Protein AF-A0A2P6JLK9-F1 (afdb_monomer)

Sequence (144 aa):
MGAAPQSLPHEEFMPPDRYAARQDRPEQLLLQIDSYRMTVASESRQGSSGRSQESSLWLFVEGRSLLRGGALRSVRIGFIDGAGSLPPARHDQQAQTLTLYYPLSYLQALTGLLEGPGPHFVQARFYGNGTVWADIHAGPVSVP

Structure (mmCIF, N/CA/C/O backbone):
data_AF-A0A2P6JLK9-F1
#
_entry.id   AF-A0A2P6JLK9-F1
#
loop_
_atom_site.group_PDB
_atom_site.id
_atom_site.type_symbol
_atom_site.label_atom_id
_atom_site.label_alt_id
_atom_site.label_comp_id
_atom_site.label_asym_id
_atom_site.label_entity_id
_atom_site.label_seq_id
_atom_site.pdbx_PDB_ins_code
_atom_site.Cartn_x
_atom_site.Cartn_y
_atom_site.Cartn_z
_atom_site.occupancy
_atom_site.B_iso_or_equiv
_atom_site.auth_seq_id
_atom_site.auth_comp_id
_atom_site.auth_asym_id
_atom_site.auth_atom_id
_atom_site.pdbx_PDB_model_num
ATOM 1 N N . MET A 1 1 ? 21.226 -20.374 27.355 1.00 35.88 1 MET A N 1
ATOM 2 C CA . MET A 1 1 ? 19.821 -20.442 26.902 1.00 35.88 1 MET A CA 1
ATOM 3 C C . MET A 1 1 ? 19.592 -19.236 26.008 1.00 35.88 1 MET A C 1
ATOM 5 O O . MET A 1 1 ? 19.526 -18.130 26.523 1.00 35.88 1 MET A O 1
ATOM 9 N N . GLY A 1 2 ? 19.635 -19.414 24.686 1.00 37.97 2 GLY A N 1
ATOM 10 C CA . GLY A 1 2 ? 19.321 -18.328 23.756 1.00 37.97 2 GLY A CA 1
ATOM 11 C C . GLY A 1 2 ? 17.814 -18.113 23.759 1.00 37.97 2 GLY A C 1
ATOM 12 O O . GLY A 1 2 ? 17.074 -19.090 23.664 1.00 37.97 2 GLY A O 1
ATOM 13 N N . ALA A 1 3 ? 17.363 -16.872 23.937 1.00 35.84 3 ALA A N 1
ATOM 14 C CA . ALA A 1 3 ? 15.959 -16.532 23.755 1.00 35.84 3 ALA A CA 1
ATOM 15 C C . ALA A 1 3 ? 15.519 -17.019 22.367 1.00 35.84 3 ALA A C 1
ATOM 17 O O . ALA A 1 3 ? 16.209 -16.749 21.381 1.00 35.84 3 ALA A O 1
ATOM 18 N N . ALA A 1 4 ? 14.411 -17.760 22.296 1.00 42.84 4 ALA A N 1
ATOM 19 C CA . ALA A 1 4 ? 13.791 -18.061 21.014 1.00 42.84 4 ALA A CA 1
ATOM 20 C C . ALA A 1 4 ? 13.572 -16.730 20.272 1.00 42.84 4 ALA A C 1
ATOM 22 O O . ALA A 1 4 ? 13.182 -15.751 20.925 1.00 42.84 4 ALA A O 1
ATOM 23 N N . PRO A 1 5 ? 13.859 -16.648 18.961 1.00 52.69 5 PRO A N 1
ATOM 24 C CA . PRO A 1 5 ? 13.566 -15.442 18.204 1.00 52.69 5 PRO A CA 1
ATOM 25 C C . PRO A 1 5 ? 12.083 -15.131 18.404 1.00 52.69 5 PRO A C 1
ATOM 27 O O . PRO A 1 5 ? 11.225 -15.961 18.112 1.00 52.69 5 PRO A O 1
ATOM 30 N N . GLN A 1 6 ? 11.789 -13.979 19.008 1.00 62.03 6 GLN A N 1
ATOM 31 C CA . GLN A 1 6 ? 10.413 -13.532 19.174 1.00 62.03 6 GLN A CA 1
ATOM 32 C C . GLN A 1 6 ? 9.837 -13.345 17.775 1.00 62.03 6 GLN A C 1
ATOM 34 O O . GLN A 1 6 ? 10.325 -12.491 17.032 1.00 62.03 6 GLN A O 1
ATOM 39 N N . SER A 1 7 ? 8.838 -14.158 17.432 1.0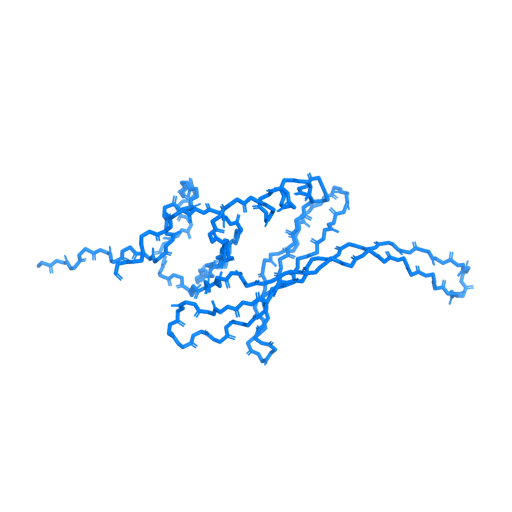0 79.06 7 SER A N 1
ATOM 40 C CA . SER A 1 7 ? 8.087 -14.010 16.192 1.00 79.06 7 SER A CA 1
ATOM 41 C C . SER A 1 7 ? 7.541 -12.592 16.113 1.00 79.06 7 SER A C 1
ATOM 43 O O . SER A 1 7 ? 6.992 -12.068 17.090 1.00 79.06 7 SER A O 1
ATOM 45 N N . LEU A 1 8 ? 7.720 -11.955 14.964 1.00 88.56 8 LEU A N 1
ATOM 46 C CA . LEU A 1 8 ? 7.178 -10.622 14.749 1.00 88.56 8 LEU A CA 1
ATOM 47 C C . LEU A 1 8 ? 5.658 -10.720 14.558 1.00 88.56 8 LEU A C 1
ATOM 49 O O . LEU A 1 8 ? 5.193 -11.695 13.968 1.00 88.56 8 LEU A O 1
ATOM 53 N N . PRO A 1 9 ? 4.864 -9.733 15.011 1.00 90.94 9 PRO A N 1
ATOM 54 C CA . PRO A 1 9 ? 3.428 -9.727 14.750 1.00 90.94 9 PRO A CA 1
ATOM 55 C C . PRO A 1 9 ? 3.134 -9.927 13.255 1.00 90.94 9 PRO A C 1
ATOM 57 O O . PRO A 1 9 ? 3.827 -9.341 12.421 1.00 90.94 9 PRO A O 1
ATOM 60 N N . HIS A 1 10 ? 2.115 -10.724 12.922 1.00 92.31 10 HIS A N 1
ATOM 61 C CA . HIS A 1 10 ? 1.670 -10.987 11.544 1.00 92.31 10 HIS A CA 1
ATOM 62 C C . HIS A 1 10 ? 2.728 -11.681 10.656 1.00 92.31 10 HIS A C 1
ATOM 64 O O . HIS A 1 10 ? 2.744 -11.534 9.430 1.00 92.31 10 HIS A O 1
ATOM 70 N N . GLU A 1 11 ? 3.650 -12.434 11.260 1.00 91.06 11 GLU A N 1
ATOM 71 C CA . GLU A 1 11 ? 4.643 -13.235 10.536 1.00 91.06 11 GLU A CA 1
ATOM 72 C C . GLU A 1 11 ? 4.019 -14.412 9.774 1.00 91.06 11 GLU A C 1
ATOM 74 O O . GLU A 1 11 ? 4.512 -14.771 8.708 1.00 91.06 11 GLU A O 1
ATOM 79 N N . GLU A 1 12 ? 2.896 -14.947 10.249 1.00 90.31 12 GLU A N 1
ATOM 80 C CA . GLU A 1 12 ? 2.143 -16.036 9.623 1.00 90.31 12 GLU A CA 1
ATOM 81 C C . GLU A 1 12 ? 1.592 -15.692 8.227 1.00 90.31 12 GLU A C 1
ATOM 83 O O . GLU A 1 12 ? 1.332 -16.592 7.430 1.00 90.31 12 GLU A O 1
ATOM 88 N N . PHE A 1 13 ? 1.460 -14.400 7.904 1.00 90.62 13 PHE A N 1
ATOM 89 C CA . PHE A 1 13 ? 1.025 -13.921 6.587 1.00 90.62 13 PHE A CA 1
ATOM 90 C C . PHE A 1 13 ? 2.177 -13.796 5.584 1.00 90.62 13 PHE A C 1
ATOM 92 O O . PHE A 1 13 ? 1.949 -13.570 4.394 1.00 90.62 13 PHE A O 1
ATOM 99 N N . MET A 1 14 ? 3.428 -13.937 6.030 1.00 90.31 14 MET A N 1
ATOM 100 C CA . MET A 1 14 ? 4.562 -13.860 5.123 1.00 90.31 14 MET A CA 1
ATOM 101 C C . MET A 1 14 ? 4.724 -15.163 4.330 1.00 90.31 14 MET A C 1
ATOM 103 O O . MET A 1 14 ? 4.703 -16.252 4.906 1.00 90.31 14 MET A O 1
ATOM 107 N N . PRO A 1 15 ? 5.008 -15.090 3.016 1.00 89.62 15 PRO A N 1
ATOM 108 C CA . PRO A 1 15 ? 5.366 -16.280 2.255 1.00 89.62 15 PRO A CA 1
ATOM 109 C C . PRO A 1 15 ? 6.708 -16.850 2.752 1.00 89.62 15 PRO A C 1
ATOM 111 O O . PRO A 1 15 ? 7.489 -16.120 3.375 1.00 89.62 15 PRO A O 1
ATOM 114 N N . PRO A 1 16 ? 7.042 -18.112 2.430 1.00 90.81 16 PRO A N 1
ATOM 115 C CA . PRO A 1 16 ? 8.353 -18.686 2.734 1.00 90.81 16 PRO A CA 1
ATOM 116 C C . PRO A 1 16 ? 9.513 -17.819 2.219 1.00 90.81 16 PRO A C 1
ATOM 118 O O . PRO A 1 16 ? 9.460 -17.309 1.096 1.00 90.81 16 PRO A O 1
ATOM 121 N N . ASP A 1 17 ? 10.581 -17.683 3.009 1.00 91.94 17 ASP A N 1
ATOM 122 C CA . ASP A 1 17 ? 11.783 -16.930 2.621 1.00 91.94 17 ASP A CA 1
ATOM 123 C C . ASP A 1 17 ? 12.701 -17.753 1.706 1.00 91.94 17 ASP A C 1
ATOM 125 O O . ASP A 1 17 ? 13.747 -18.261 2.106 1.00 91.94 17 ASP A O 1
ATOM 129 N N . ARG A 1 18 ? 12.283 -17.916 0.449 1.00 89.94 18 ARG A N 1
ATOM 130 C CA . ARG A 1 18 ? 12.966 -18.784 -0.526 1.00 89.94 18 ARG A CA 1
ATOM 131 C C . ARG A 1 18 ? 14.408 -18.377 -0.831 1.00 89.94 18 ARG A C 1
ATOM 133 O O . ARG A 1 18 ? 15.175 -19.218 -1.286 1.00 89.94 18 ARG A O 1
ATOM 140 N N . TYR A 1 19 ? 14.760 -17.114 -0.611 1.00 90.00 19 TYR A N 1
ATOM 141 C CA . TYR A 1 19 ? 16.077 -16.566 -0.942 1.00 90.00 19 TYR A CA 1
ATOM 142 C C . TYR A 1 19 ? 16.939 -16.294 0.293 1.00 90.00 19 TYR A C 1
ATOM 144 O O . TYR A 1 19 ? 18.006 -15.704 0.152 1.00 90.00 19 TYR A O 1
ATOM 152 N N . ALA A 1 20 ? 16.486 -16.705 1.487 1.00 90.31 20 ALA A N 1
ATOM 153 C CA . ALA A 1 20 ? 17.138 -16.390 2.758 1.00 90.31 20 ALA A CA 1
ATOM 154 C C . ALA A 1 20 ? 17.461 -14.886 2.884 1.00 90.31 20 ALA A C 1
ATOM 156 O O . ALA A 1 20 ? 18.548 -14.510 3.326 1.00 90.31 20 ALA A O 1
ATOM 157 N N . ALA A 1 21 ? 16.543 -14.027 2.426 1.00 88.62 21 ALA A N 1
ATOM 158 C CA . ALA A 1 21 ? 16.724 -12.581 2.380 1.00 88.62 21 ALA A CA 1
ATOM 159 C C . ALA A 1 21 ? 16.397 -11.903 3.722 1.00 88.62 21 ALA A C 1
ATOM 161 O O . ALA A 1 21 ? 16.739 -10.740 3.919 1.00 88.62 21 ALA A O 1
ATOM 162 N N . ARG A 1 22 ? 15.759 -12.609 4.661 1.00 90.00 22 ARG A N 1
ATOM 163 C CA . ARG A 1 22 ? 15.292 -12.079 5.952 1.00 90.00 22 ARG A CA 1
ATOM 164 C C . ARG A 1 22 ? 16.286 -12.397 7.072 1.00 90.00 22 ARG A C 1
ATOM 166 O O . ARG A 1 22 ? 15.938 -13.051 8.051 1.00 90.00 22 ARG A O 1
ATOM 173 N N . GLN A 1 23 ? 17.545 -12.002 6.885 1.00 82.31 23 GLN A N 1
ATOM 174 C CA . GLN A 1 23 ? 18.644 -12.398 7.781 1.00 82.31 23 GLN A CA 1
ATOM 175 C C . GLN A 1 23 ? 18.749 -11.538 9.046 1.00 82.31 23 GLN A C 1
ATOM 177 O O . GLN A 1 23 ? 19.291 -11.988 10.053 1.00 82.31 23 GLN A O 1
ATOM 182 N N . ASP A 1 24 ? 18.238 -10.312 9.001 1.00 87.62 24 ASP A N 1
ATOM 183 C CA . ASP A 1 24 ? 18.222 -9.361 10.107 1.00 87.62 24 ASP A CA 1
ATOM 184 C C . ASP A 1 24 ? 16.796 -9.082 10.603 1.00 87.62 24 ASP A C 1
ATOM 186 O O . ASP A 1 24 ? 15.802 -9.428 9.960 1.00 87.62 24 ASP A O 1
ATOM 190 N N . ARG A 1 25 ? 16.687 -8.458 11.783 1.00 90.12 25 ARG A N 1
ATOM 191 C CA . ARG A 1 25 ? 15.396 -8.013 12.315 1.00 90.12 25 ARG A CA 1
ATOM 192 C C . ARG A 1 25 ? 14.957 -6.755 11.549 1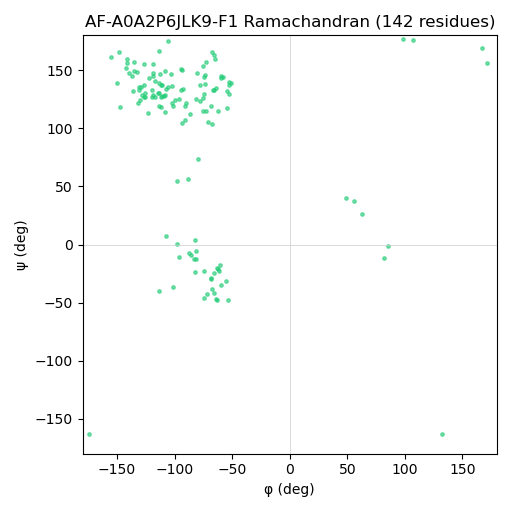.00 90.12 25 ARG A C 1
ATOM 194 O O . ARG A 1 25 ? 15.612 -5.728 11.714 1.00 90.12 25 ARG A O 1
ATOM 201 N N . PRO A 1 26 ? 13.855 -6.797 10.780 1.00 93.44 26 PRO A N 1
ATOM 202 C CA . PRO A 1 26 ? 13.431 -5.659 9.978 1.00 93.44 26 PRO A CA 1
ATOM 203 C C . PRO A 1 26 ? 12.842 -4.535 10.834 1.00 93.44 26 PRO A C 1
ATOM 205 O O . PRO A 1 26 ? 12.281 -4.775 11.910 1.00 93.44 26 PRO A O 1
ATOM 208 N N . GLU A 1 27 ? 12.864 -3.316 10.294 1.00 93.00 27 GLU A N 1
ATOM 209 C CA . GLU A 1 27 ? 11.902 -2.286 10.687 1.00 93.00 27 GLU A CA 1
ATOM 210 C C . GLU A 1 27 ? 10.523 -2.721 10.180 1.00 93.00 27 GLU A C 1
ATOM 212 O O . GLU A 1 27 ? 10.321 -2.910 8.978 1.00 93.00 27 GLU A O 1
ATOM 217 N N . GLN A 1 28 ? 9.577 -2.916 11.099 1.00 94.31 28 GLN A N 1
ATOM 218 C CA . GLN A 1 28 ? 8.218 -3.324 10.766 1.00 94.31 28 GLN A CA 1
ATOM 219 C C . GLN A 1 28 ? 7.250 -2.151 10.910 1.00 94.31 28 GLN A C 1
ATOM 221 O O . GLN A 1 28 ? 7.254 -1.445 11.918 1.00 94.31 28 GLN A O 1
ATOM 226 N N . LEU A 1 29 ? 6.368 -2.012 9.924 1.00 95.75 29 LEU A N 1
ATOM 227 C CA . LEU A 1 29 ? 5.164 -1.198 9.987 1.00 95.75 29 LEU A CA 1
ATOM 228 C C . LEU A 1 29 ? 3.946 -2.115 9.931 1.00 95.75 29 LEU A C 1
ATOM 230 O O . LEU A 1 29 ? 3.919 -3.076 9.158 1.00 95.75 29 LEU A O 1
ATOM 234 N N . LEU A 1 30 ? 2.940 -1.813 10.745 1.00 95.56 30 LEU A N 1
ATOM 235 C CA . LEU A 1 30 ? 1.710 -2.588 10.811 1.00 95.56 30 LEU A CA 1
ATOM 236 C C . LEU A 1 30 ? 0.540 -1.663 11.141 1.00 95.56 30 LEU A C 1
ATOM 238 O O . LEU A 1 30 ? 0.527 -1.033 12.201 1.00 95.56 30 LEU A O 1
ATOM 242 N N . LEU A 1 31 ? -0.422 -1.586 10.227 1.00 96.88 31 LEU A N 1
ATOM 243 C CA . LEU A 1 31 ? -1.611 -0.747 10.331 1.00 96.88 31 LEU A CA 1
ATOM 244 C C . LEU A 1 31 ? -2.857 -1.628 10.302 1.00 96.88 31 LEU A C 1
ATOM 246 O O . LEU A 1 31 ? -3.030 -2.390 9.355 1.00 96.88 31 LEU A O 1
ATOM 250 N N . GLN A 1 32 ? -3.745 -1.485 11.284 1.00 96.00 32 GLN A N 1
ATOM 251 C CA . GLN A 1 32 ? -5.118 -1.965 11.153 1.00 96.00 32 GLN A CA 1
ATOM 252 C C . GLN A 1 32 ? -5.931 -0.929 10.378 1.00 96.00 32 GLN A C 1
ATOM 254 O O . GLN A 1 32 ? -5.959 0.240 10.762 1.00 96.00 32 GLN A O 1
ATOM 259 N N . ILE A 1 33 ? -6.575 -1.358 9.298 1.00 97.06 33 ILE A N 1
ATOM 260 C CA . ILE A 1 33 ? -7.368 -0.500 8.418 1.00 97.06 33 ILE A CA 1
ATOM 261 C C . ILE A 1 33 ? -8.696 -0.167 9.100 1.00 97.06 33 ILE A C 1
ATOM 263 O O . ILE A 1 33 ? -9.439 -1.075 9.475 1.00 97.06 33 ILE A O 1
ATOM 267 N N . ASP A 1 34 ? -9.006 1.125 9.210 1.00 96.31 34 ASP A N 1
ATOM 268 C CA . ASP A 1 34 ? -10.303 1.601 9.701 1.00 96.31 34 ASP A CA 1
ATOM 269 C C . ASP A 1 34 ? -11.210 2.033 8.536 1.00 96.31 34 ASP A C 1
ATOM 271 O O . ASP A 1 34 ? -12.422 1.831 8.572 1.00 96.31 34 ASP A O 1
ATOM 275 N N . SER A 1 35 ? -10.636 2.634 7.486 1.00 96.56 35 SER A N 1
ATOM 276 C CA . SER A 1 35 ? -11.384 3.059 6.299 1.00 96.56 35 SER A CA 1
ATOM 277 C C . SER A 1 35 ? -10.499 3.140 5.059 1.00 96.56 35 SER A C 1
ATOM 279 O O . SER A 1 35 ? -9.272 3.230 5.151 1.00 96.56 35 SER A O 1
ATOM 281 N N . TYR A 1 36 ? -11.127 3.136 3.885 1.00 97.38 36 TYR A N 1
ATOM 282 C CA . TYR A 1 36 ? -10.444 3.400 2.628 1.00 97.38 36 TYR A CA 1
ATOM 283 C C . TYR A 1 36 ? -11.306 4.240 1.683 1.00 97.38 36 TYR A C 1
ATOM 285 O O . TYR A 1 36 ? -12.529 4.298 1.802 1.00 97.38 36 TYR A O 1
ATOM 293 N N . ARG A 1 37 ? -10.657 4.881 0.713 1.00 97.25 37 ARG A N 1
ATOM 294 C CA . ARG A 1 37 ? -11.300 5.544 -0.426 1.00 97.25 37 ARG A CA 1
ATOM 295 C C . ARG A 1 37 ? -10.502 5.292 -1.695 1.00 97.25 37 ARG A C 1
ATOM 297 O O . ARG A 1 37 ? -9.275 5.237 -1.654 1.00 97.25 37 ARG A O 1
ATOM 304 N N . MET A 1 38 ? -11.186 5.203 -2.827 1.00 97.38 38 MET A N 1
ATOM 305 C CA . MET A 1 38 ? -10.556 5.028 -4.132 1.00 97.38 38 MET A CA 1
ATOM 306 C C . MET A 1 38 ? -10.732 6.286 -4.983 1.00 97.38 38 MET A C 1
ATOM 308 O O . MET A 1 38 ? -11.813 6.869 -5.026 1.00 97.38 38 MET A O 1
ATOM 312 N N . THR A 1 39 ? -9.670 6.688 -5.672 1.00 97.69 39 THR A N 1
ATOM 313 C CA . THR A 1 39 ? -9.675 7.773 -6.652 1.00 97.69 39 THR A CA 1
ATOM 314 C C . THR A 1 39 ? -9.407 7.189 -8.027 1.00 97.69 39 THR A C 1
ATOM 316 O O . THR A 1 39 ? -8.333 6.639 -8.271 1.00 97.69 39 THR A O 1
ATOM 319 N N . VAL A 1 40 ? -10.370 7.369 -8.926 1.00 96.19 40 VAL A N 1
ATOM 320 C CA . VAL A 1 40 ? -10.226 7.141 -10.366 1.00 96.19 40 VAL A CA 1
ATOM 321 C C . VAL A 1 40 ? -10.041 8.509 -11.011 1.00 96.19 40 VAL A C 1
ATOM 323 O O . VAL A 1 40 ? -10.910 9.369 -10.870 1.00 96.19 40 VAL A O 1
ATOM 326 N N . ALA A 1 41 ? -8.912 8.739 -11.675 1.00 94.94 41 ALA A N 1
ATOM 327 C CA . ALA A 1 41 ? -8.582 10.049 -12.225 1.00 94.94 41 ALA A CA 1
ATOM 328 C C . ALA A 1 41 ? -8.097 9.962 -13.673 1.00 94.94 41 ALA A C 1
ATOM 330 O O . ALA A 1 41 ? -7.428 9.008 -14.068 1.00 94.94 41 ALA A O 1
ATOM 331 N N . SER A 1 42 ? -8.391 11.014 -14.436 1.00 93.94 42 SER A N 1
ATOM 332 C CA . SER A 1 42 ? -7.770 11.295 -15.725 1.00 93.94 42 SER A CA 1
ATOM 333 C C . SER A 1 42 ? -7.278 12.735 -15.727 1.00 93.94 42 SER A C 1
ATOM 335 O O . SER A 1 42 ? -7.984 13.641 -15.285 1.00 93.94 42 SER A O 1
ATOM 337 N N . GLU A 1 43 ? -6.063 12.940 -16.212 1.00 93.00 43 GLU A N 1
ATOM 338 C CA . GLU A 1 43 ? -5.443 14.244 -16.362 1.00 93.00 43 GLU A CA 1
ATOM 339 C C . GLU A 1 43 ? -5.144 14.490 -17.838 1.00 93.00 43 GLU A C 1
ATOM 341 O O . GLU A 1 43 ? -4.522 13.667 -18.504 1.00 93.00 43 GLU A O 1
ATOM 346 N N . SER A 1 44 ? -5.583 15.637 -18.354 1.00 94.25 44 SER A N 1
ATOM 347 C CA . SER A 1 44 ? -5.250 16.099 -19.700 1.00 94.25 44 SER A CA 1
ATOM 348 C C . SER A 1 44 ? -4.358 17.328 -19.588 1.00 94.25 44 SER A C 1
ATOM 350 O O . SER A 1 44 ? -4.802 18.363 -19.090 1.00 94.25 44 SER A O 1
ATOM 352 N N . ARG A 1 45 ? -3.128 17.249 -20.097 1.00 93.06 45 ARG A N 1
ATOM 353 C CA . ARG A 1 45 ? -2.173 18.363 -20.088 1.00 93.06 45 ARG A CA 1
ATOM 354 C C . ARG A 1 45 ? -2.009 18.928 -21.492 1.00 93.06 45 ARG A C 1
ATOM 356 O O . ARG A 1 45 ? -1.832 18.191 -22.461 1.00 93.06 45 ARG A O 1
ATOM 363 N N . GLN A 1 46 ? -2.058 20.253 -21.605 1.00 94.56 46 GLN A N 1
ATOM 364 C CA . GLN A 1 46 ? -1.681 20.947 -22.832 1.00 94.56 46 GLN A CA 1
ATOM 365 C C . GLN A 1 46 ? -0.167 21.186 -22.807 1.00 94.56 46 GLN A C 1
ATOM 367 O O . GLN A 1 46 ? 0.323 21.957 -21.986 1.00 94.56 46 GLN A O 1
ATOM 372 N N . GLY A 1 47 ? 0.563 20.515 -23.694 1.00 89.50 47 GLY A N 1
ATOM 373 C CA . GLY A 1 47 ? 1.993 20.713 -23.916 1.00 89.50 47 GLY A CA 1
ATOM 374 C C . GLY A 1 47 ? 2.279 21.470 -25.214 1.00 89.50 47 GLY A C 1
ATOM 375 O O . GLY A 1 47 ? 1.380 21.746 -26.013 1.00 89.50 47 GLY A O 1
ATOM 376 N N . SER A 1 48 ? 3.556 21.777 -25.444 1.00 89.00 48 SER A N 1
ATOM 377 C CA . SER A 1 48 ? 4.034 22.432 -26.672 1.00 89.00 48 SER A CA 1
ATOM 378 C C . SER A 1 48 ? 3.862 21.569 -27.929 1.00 89.00 48 SER A C 1
ATOM 380 O O . SER A 1 48 ? 3.747 22.109 -29.023 1.00 89.00 48 SER A O 1
ATOM 382 N N . SER A 1 49 ? 3.810 20.242 -27.780 1.00 88.38 49 SER A N 1
ATOM 383 C CA . SER A 1 49 ? 3.636 19.268 -28.867 1.00 88.38 49 SER A CA 1
ATOM 384 C C . SER A 1 49 ? 2.196 18.768 -29.047 1.00 88.38 49 SER A C 1
ATOM 386 O O . SER A 1 49 ? 1.948 17.938 -29.918 1.00 88.38 49 SER A O 1
ATOM 388 N N . GLY A 1 50 ? 1.241 19.250 -28.245 1.00 91.88 50 GLY A N 1
ATOM 389 C CA . GLY A 1 50 ? -0.156 18.814 -28.291 1.00 91.88 50 GLY A CA 1
ATOM 390 C C . GLY A 1 50 ? -0.729 18.486 -26.915 1.00 91.88 50 GLY A C 1
ATOM 391 O O . GLY A 1 50 ? -0.198 18.896 -25.884 1.00 91.88 50 GLY A O 1
ATOM 392 N N . ARG A 1 51 ? -1.853 17.768 -26.903 1.00 92.81 51 ARG A N 1
ATOM 393 C CA . ARG A 1 51 ? -2.539 17.342 -25.678 1.00 92.81 51 ARG A CA 1
ATOM 394 C C . ARG A 1 51 ? -2.118 15.921 -25.315 1.00 92.81 51 ARG A C 1
ATOM 396 O O . ARG A 1 51 ? -2.272 15.028 -26.142 1.00 92.81 51 ARG A O 1
ATOM 403 N N . SER A 1 52 ? -1.626 15.716 -24.096 1.00 91.25 52 SER A N 1
ATOM 404 C CA . SER A 1 52 ? -1.417 14.382 -23.524 1.00 91.25 52 SER A CA 1
ATOM 405 C C . SER A 1 52 ? -2.521 14.065 -22.520 1.00 91.25 52 SER A C 1
ATOM 407 O O . SER A 1 52 ? -3.034 14.966 -21.855 1.00 91.25 52 SER A O 1
ATOM 409 N N . GLN A 1 53 ? -2.893 12.790 -22.425 1.00 91.62 53 GLN A N 1
ATOM 410 C CA . GLN A 1 53 ? -3.850 12.298 -21.442 1.00 91.62 53 GLN A CA 1
ATOM 411 C C . GLN A 1 53 ? -3.220 11.155 -20.650 1.00 91.62 53 GLN A C 1
ATOM 413 O O . GLN A 1 53 ? -2.694 10.212 -21.234 1.00 91.62 53 GLN A O 1
ATOM 418 N N . GLU A 1 54 ? -3.301 11.236 -19.328 1.00 90.56 54 GLU A N 1
ATOM 419 C CA . GLU A 1 54 ? -2.846 10.208 -18.397 1.00 90.56 54 GLU A CA 1
ATOM 420 C C . GLU A 1 54 ? -4.027 9.787 -17.518 1.00 90.56 54 GLU A C 1
ATOM 422 O O . GLU A 1 54 ? -4.880 10.602 -17.168 1.00 90.56 54 GLU A O 1
ATOM 427 N N . SER A 1 55 ? -4.113 8.502 -17.183 1.00 92.31 55 SER A N 1
ATOM 428 C CA . SER A 1 55 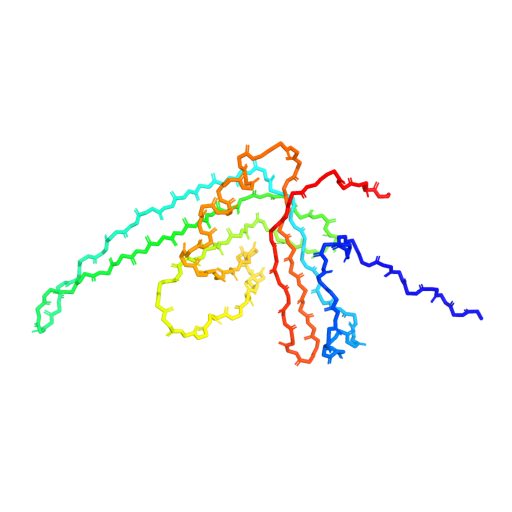? -5.113 7.981 -16.245 1.00 92.31 55 SER A CA 1
ATOM 429 C C . SER A 1 55 ? -4.404 7.360 -15.053 1.00 92.31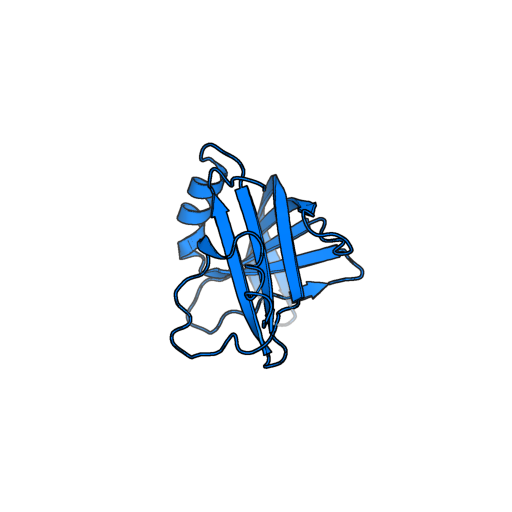 55 SER A C 1
ATOM 431 O O . SER A 1 55 ? -3.329 6.784 -15.204 1.00 92.31 55 SER A O 1
ATOM 433 N N . SER A 1 56 ? -4.989 7.482 -13.865 1.00 93.94 56 SER A N 1
ATOM 434 C CA . SER A 1 56 ? -4.432 6.892 -12.650 1.00 93.94 56 SER A CA 1
ATOM 435 C C . SER A 1 56 ? -5.518 6.358 -11.731 1.00 93.94 56 SER A C 1
ATOM 437 O O . SER A 1 56 ? -6.650 6.851 -11.705 1.00 93.94 56 SER A O 1
ATOM 439 N N . LEU A 1 57 ? -5.142 5.339 -10.965 1.00 97.12 57 LEU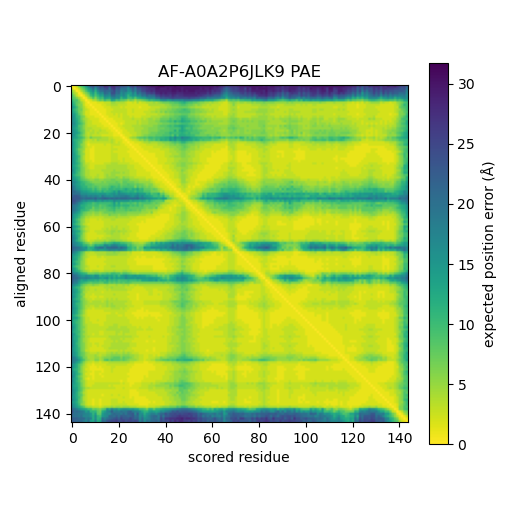 A N 1
ATOM 440 C CA . LEU A 1 57 ? -5.986 4.717 -9.966 1.00 97.12 57 LEU A CA 1
ATOM 441 C C . LEU A 1 57 ? -5.216 4.628 -8.652 1.00 97.12 57 LEU A C 1
ATOM 443 O O . LEU A 1 57 ? -4.122 4.061 -8.596 1.00 97.12 57 LEU A O 1
ATOM 447 N N . TRP A 1 58 ? -5.810 5.185 -7.603 1.00 97.88 58 TRP A N 1
ATOM 448 C CA . TRP A 1 58 ? -5.221 5.234 -6.272 1.00 97.88 58 TRP A CA 1
ATOM 449 C C . TRP A 1 58 ? -6.215 4.763 -5.225 1.00 97.88 58 TRP A C 1
ATOM 451 O O . TRP A 1 58 ? -7.361 5.208 -5.209 1.00 97.88 58 TRP A O 1
ATOM 461 N N . LEU A 1 59 ? -5.756 3.925 -4.308 1.00 98.31 59 LEU A N 1
ATOM 462 C CA . LEU A 1 59 ? -6.476 3.564 -3.097 1.00 98.31 59 LEU A CA 1
ATOM 463 C C . LEU A 1 59 ? -5.773 4.212 -1.899 1.00 98.31 59 LEU A C 1
ATOM 465 O O . LEU A 1 59 ? -4.561 4.089 -1.729 1.00 98.31 59 LEU A O 1
ATOM 469 N N . PHE A 1 60 ? -6.536 4.932 -1.087 1.00 98.31 60 PHE A N 1
ATOM 470 C CA . PHE A 1 60 ? -6.069 5.601 0.122 1.00 98.31 60 PHE A CA 1
ATOM 471 C C . PHE A 1 60 ? -6.692 4.906 1.318 1.00 98.31 60 PHE A C 1
ATOM 473 O O . PHE A 1 60 ? -7.909 4.759 1.376 1.00 98.31 60 PHE A O 1
ATOM 480 N N . VAL A 1 61 ? -5.856 4.498 2.255 1.00 98.38 61 VAL A N 1
ATOM 481 C CA . VAL A 1 61 ? -6.219 3.737 3.443 1.00 98.38 61 VAL A CA 1
ATOM 482 C C . VAL A 1 61 ? -5.831 4.560 4.660 1.00 98.38 61 VAL A C 1
ATOM 484 O O . VAL A 1 61 ? -4.715 5.071 4.728 1.00 98.38 61 VAL A O 1
ATOM 487 N N . GLU A 1 62 ? -6.737 4.663 5.620 1.00 98.12 62 GLU A N 1
ATOM 488 C CA . GLU A 1 62 ? -6.496 5.272 6.927 1.00 98.12 62 GLU A CA 1
ATOM 489 C C . GLU A 1 62 ? -6.707 4.214 8.009 1.00 98.12 62 GLU A C 1
ATOM 491 O O . GLU A 1 62 ? -7.544 3.311 7.869 1.00 98.12 62 GLU A O 1
ATOM 496 N N . GLY A 1 63 ? -5.955 4.316 9.099 1.00 96.06 63 GLY A N 1
ATOM 497 C CA . GLY A 1 63 ? -6.064 3.338 10.169 1.00 96.06 63 GLY A CA 1
ATOM 498 C C . GLY A 1 63 ? -5.238 3.656 11.402 1.00 96.06 63 GLY A C 1
ATOM 499 O O . GLY A 1 63 ? -4.748 4.770 11.600 1.00 96.06 63 GLY A O 1
ATOM 500 N N . ARG A 1 64 ? -5.048 2.630 12.232 1.00 94.75 64 ARG A N 1
ATOM 501 C CA . ARG A 1 64 ? -4.297 2.722 13.488 1.00 94.75 64 ARG A CA 1
ATOM 502 C C . ARG A 1 64 ? -3.066 1.832 13.445 1.00 94.75 64 ARG A C 1
ATOM 504 O O . ARG A 1 64 ? -3.162 0.634 13.181 1.00 94.75 64 ARG A O 1
ATOM 511 N N . SER A 1 65 ? -1.906 2.422 13.730 1.00 94.94 65 SER A N 1
ATOM 512 C CA . SER A 1 65 ? -0.662 1.667 13.897 1.00 94.94 65 SER A CA 1
ATOM 513 C C . SER A 1 65 ? -0.765 0.744 15.109 1.00 94.94 65 SER A C 1
ATOM 515 O O . SER A 1 65 ? -1.207 1.164 16.180 1.00 94.94 65 SER A O 1
ATOM 517 N N . LEU A 1 66 ? -0.337 -0.506 14.942 1.00 93.00 66 LEU A N 1
ATOM 518 C CA . LEU A 1 66 ? -0.337 -1.515 16.004 1.00 93.00 66 LEU A CA 1
ATOM 519 C C . LEU A 1 66 ? 1.018 -1.646 16.712 1.00 93.00 66 LEU A C 1
ATOM 521 O O . LEU A 1 66 ? 1.112 -2.300 17.750 1.00 93.00 66 LEU A O 1
ATOM 525 N N . LEU A 1 67 ? 2.075 -1.025 16.181 1.00 90.81 67 LEU A N 1
ATOM 526 C CA . LEU A 1 67 ? 3.425 -1.120 16.739 1.00 90.81 67 LEU A CA 1
ATOM 527 C C . LEU A 1 67 ? 3.791 0.140 17.522 1.00 90.81 67 LEU A C 1
ATOM 529 O O . LEU A 1 67 ? 3.567 1.270 17.082 1.00 90.81 67 LEU A O 1
ATOM 533 N N . ARG A 1 68 ? 4.402 -0.049 18.697 1.00 73.38 68 ARG A N 1
ATOM 534 C CA . ARG A 1 68 ? 4.860 1.067 19.537 1.00 73.38 68 ARG A CA 1
ATOM 535 C C . ARG A 1 68 ? 5.977 1.834 18.831 1.00 73.38 68 ARG A C 1
ATOM 537 O O . ARG A 1 68 ? 6.929 1.232 18.350 1.00 73.38 68 ARG A O 1
ATOM 544 N N . GLY A 1 69 ? 5.874 3.162 18.814 1.00 67.56 69 GLY A N 1
ATOM 545 C CA . GLY A 1 69 ? 6.885 4.051 18.229 1.00 67.56 69 GLY A CA 1
ATOM 546 C C . GLY A 1 69 ? 6.793 4.227 16.708 1.00 67.56 69 GLY A C 1
ATOM 547 O O . GLY A 1 69 ? 7.401 5.153 16.184 1.00 67.56 69 GLY A O 1
ATOM 548 N N . GLY A 1 70 ? 5.999 3.410 16.008 1.00 64.31 70 GLY A N 1
ATOM 549 C CA . GLY A 1 70 ? 5.734 3.564 14.579 1.00 64.31 70 GLY A CA 1
ATOM 550 C C . GLY A 1 70 ? 4.505 4.433 14.356 1.00 64.31 70 GLY A C 1
ATOM 551 O O . GLY A 1 70 ? 3.381 3.990 14.586 1.00 64.31 70 GLY A O 1
ATOM 552 N N . ALA A 1 71 ? 4.693 5.668 13.904 1.00 79.12 71 ALA A N 1
ATOM 553 C CA . ALA A 1 71 ? 3.579 6.557 13.613 1.00 79.12 71 ALA A CA 1
ATOM 554 C C . ALA A 1 71 ? 3.096 6.379 12.167 1.00 79.12 71 ALA A C 1
ATOM 556 O O . ALA A 1 71 ? 3.084 7.332 11.409 1.00 79.12 71 ALA A O 1
ATOM 557 N N . LEU A 1 72 ? 2.728 5.162 11.758 1.00 94.75 72 LEU A N 1
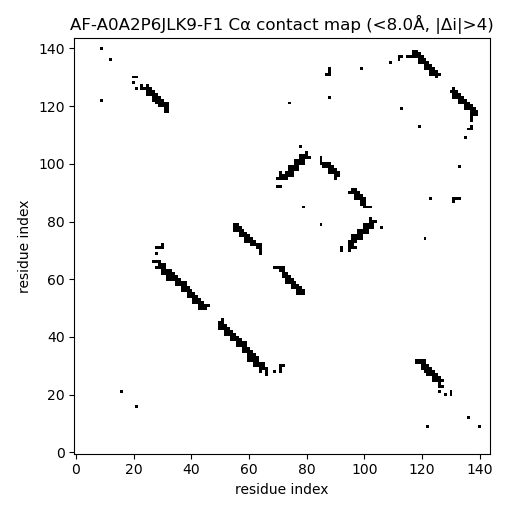ATOM 558 C CA . LEU A 1 72 ? 2.041 4.965 10.480 1.00 94.75 72 LEU A CA 1
ATOM 559 C C . LEU A 1 72 ? 0.565 5.351 10.656 1.00 94.75 72 LEU A C 1
ATOM 561 O O . LEU A 1 72 ? -0.106 4.820 11.541 1.00 94.75 72 LEU A O 1
ATOM 565 N N . ARG A 1 73 ? 0.068 6.284 9.842 1.00 95.31 73 ARG A N 1
ATOM 566 C CA . ARG A 1 73 ? -1.332 6.745 9.893 1.00 95.31 73 ARG A CA 1
ATOM 567 C C . ARG A 1 73 ? -2.118 6.375 8.649 1.00 95.31 73 ARG A C 1
ATOM 569 O O . ARG A 1 73 ? -3.267 5.962 8.755 1.00 95.31 73 ARG A O 1
ATOM 576 N N . SER A 1 74 ? -1.476 6.486 7.491 1.00 97.69 74 SER A N 1
ATOM 577 C CA . SER A 1 74 ? -2.130 6.255 6.209 1.00 97.69 74 SER A CA 1
ATOM 578 C C . SER A 1 74 ? -1.276 5.411 5.269 1.00 97.69 74 SER A C 1
ATOM 580 O O . SER A 1 74 ? -0.047 5.349 5.381 1.00 97.69 74 SER A O 1
ATOM 582 N N . VAL A 1 75 ? -1.939 4.758 4.319 1.00 98.56 75 VAL A N 1
ATOM 583 C CA . VAL A 1 75 ? -1.304 4.031 3.219 1.00 98.56 75 VAL A CA 1
ATOM 584 C C . VAL A 1 75 ? -1.885 4.518 1.899 1.00 98.56 75 VAL A C 1
ATOM 586 O O . VAL A 1 75 ? -3.090 4.718 1.764 1.00 98.56 75 VAL A O 1
ATOM 589 N N . ARG A 1 76 ? -1.023 4.712 0.904 1.00 98.38 76 ARG A N 1
ATOM 590 C CA . ARG A 1 76 ? -1.402 5.015 -0.477 1.00 98.38 76 ARG A CA 1
ATOM 591 C C . ARG A 1 76 ? -0.983 3.864 -1.364 1.00 98.38 76 ARG A C 1
ATOM 593 O O . ARG A 1 76 ? 0.161 3.430 -1.306 1.00 98.38 76 ARG A O 1
ATOM 600 N N . ILE A 1 77 ? -1.893 3.385 -2.191 1.00 98.50 77 ILE A N 1
ATOM 601 C CA . ILE A 1 77 ? -1.661 2.250 -3.076 1.00 98.50 77 ILE A CA 1
ATOM 602 C C . ILE A 1 77 ? -1.933 2.723 -4.497 1.00 98.50 77 ILE A C 1
ATOM 604 O O . ILE A 1 77 ? -3.063 3.085 -4.826 1.00 98.50 77 ILE A O 1
ATOM 608 N N . GLY A 1 78 ? -0.886 2.768 -5.314 1.00 97.81 78 GLY A N 1
ATOM 609 C CA . GLY A 1 78 ? -0.984 3.086 -6.734 1.00 97.81 78 GLY A CA 1
ATOM 610 C C . GLY A 1 78 ? -1.119 1.815 -7.564 1.00 97.81 78 GLY A C 1
ATOM 611 O O . GLY A 1 78 ? -0.364 0.862 -7.362 1.00 97.81 78 GLY A O 1
ATOM 612 N N . PHE A 1 79 ? -2.051 1.804 -8.513 1.00 97.31 79 PHE A N 1
ATOM 613 C CA . PHE A 1 79 ? -2.172 0.711 -9.476 1.00 97.31 79 PHE A CA 1
ATOM 614 C C . PHE A 1 79 ? -1.523 1.105 -10.796 1.00 97.31 79 PHE A C 1
ATOM 616 O O . PHE A 1 79 ? -1.867 2.134 -11.379 1.00 97.31 79 PHE A O 1
ATOM 623 N N . ILE A 1 80 ? -0.579 0.287 -11.253 1.00 94.56 80 ILE A N 1
ATOM 624 C CA . ILE A 1 80 ? 0.194 0.537 -12.470 1.00 94.56 80 ILE A CA 1
ATOM 625 C C . ILE A 1 80 ? -0.169 -0.522 -13.509 1.00 94.56 80 ILE A C 1
ATOM 627 O O . ILE A 1 80 ? -0.189 -1.718 -13.209 1.00 94.56 80 ILE A O 1
ATOM 631 N N . ASP A 1 81 ? -0.472 -0.067 -14.722 1.00 90.38 81 ASP A N 1
ATOM 632 C CA . ASP A 1 81 ? -0.658 -0.922 -15.893 1.00 90.38 81 ASP A CA 1
ATOM 633 C C . ASP A 1 81 ? 0.649 -1.030 -16.696 1.00 90.38 81 ASP A C 1
ATOM 635 O O . ASP A 1 81 ? 1.462 -0.102 -16.712 1.00 90.38 81 ASP A O 1
ATOM 639 N N . GLY A 1 82 ? 0.840 -2.158 -17.376 1.00 81.94 82 GLY A N 1
ATOM 640 C CA . GLY A 1 82 ? 1.974 -2.405 -18.262 1.00 81.94 82 GLY A CA 1
ATOM 641 C 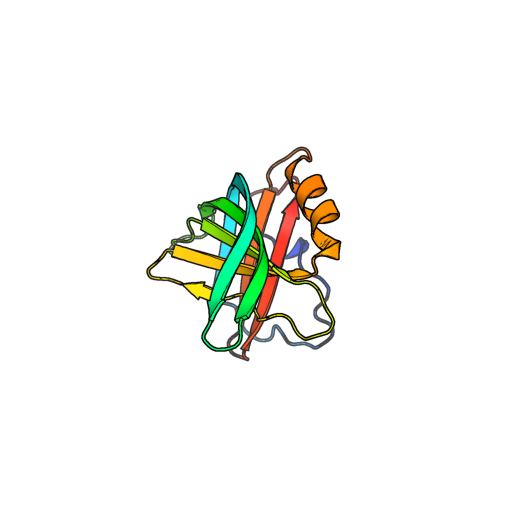C . GLY A 1 82 ? 3.036 -3.373 -17.733 1.00 81.94 82 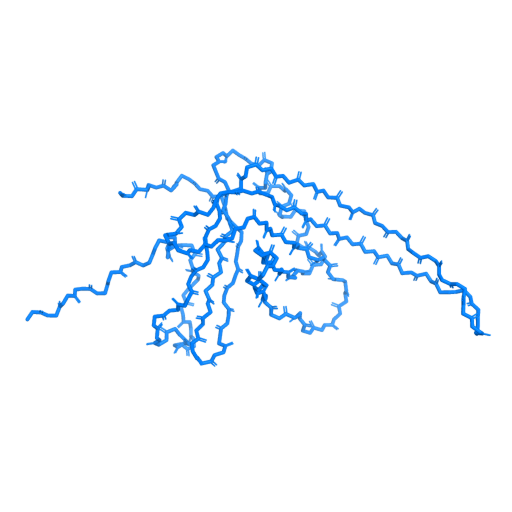GLY A C 1
ATOM 642 O O . GLY A 1 82 ? 2.985 -3.887 -16.615 1.00 81.94 82 GLY A O 1
ATOM 643 N N . ALA A 1 83 ? 4.012 -3.649 -18.600 1.00 68.75 83 ALA A N 1
ATOM 644 C CA . ALA A 1 83 ? 5.135 -4.533 -18.317 1.00 68.75 83 ALA A CA 1
ATOM 645 C C . ALA A 1 83 ? 6.305 -3.738 -17.721 1.00 68.75 83 ALA A C 1
ATOM 647 O O . ALA A 1 83 ? 6.825 -2.817 -18.349 1.00 68.75 83 ALA A O 1
ATOM 648 N N . GLY A 1 84 ? 6.740 -4.104 -16.519 1.00 79.44 84 GLY A N 1
ATOM 649 C CA . GLY A 1 84 ? 7.869 -3.463 -15.852 1.00 79.44 84 GLY A CA 1
ATOM 650 C C . GLY A 1 84 ? 7.961 -3.846 -14.382 1.00 79.44 84 GLY A C 1
ATOM 651 O O . GLY A 1 84 ? 7.047 -4.454 -13.823 1.00 79.44 84 GLY A O 1
ATOM 652 N N . SER A 1 85 ? 9.080 -3.501 -13.748 1.00 86.81 85 SER A N 1
ATOM 653 C CA . SER A 1 85 ? 9.197 -3.595 -12.297 1.00 86.81 85 SER A CA 1
ATOM 654 C C . SER A 1 85 ? 8.390 -2.482 -11.633 1.00 86.81 85 SER A C 1
ATOM 656 O O . SER A 1 85 ? 8.407 -1.328 -12.061 1.00 86.81 85 SER A O 1
ATOM 658 N N . LEU A 1 86 ? 7.690 -2.829 -10.557 1.00 93.69 86 LEU A N 1
ATOM 659 C CA . LEU A 1 86 ? 7.021 -1.847 -9.713 1.00 93.69 86 LEU A CA 1
ATOM 660 C C . LEU A 1 86 ? 8.035 -1.218 -8.748 1.00 93.69 86 LEU A C 1
ATOM 662 O O . LEU A 1 86 ? 8.967 -1.906 -8.313 1.00 93.69 86 LEU A O 1
ATOM 666 N N . PRO A 1 87 ? 7.867 0.060 -8.369 1.00 94.31 87 PRO A N 1
ATOM 667 C CA . PRO A 1 87 ? 8.668 0.640 -7.302 1.00 94.31 87 PRO A CA 1
ATOM 668 C C . PRO A 1 87 ? 8.468 -0.141 -5.990 1.00 94.31 87 PRO A C 1
ATOM 670 O O . PRO A 1 87 ? 7.342 -0.553 -5.698 1.00 94.31 87 PRO A O 1
ATOM 673 N N . PRO A 1 88 ? 9.518 -0.319 -5.167 1.00 95.00 88 PRO A N 1
ATOM 674 C CA . PRO A 1 88 ? 9.362 -0.922 -3.848 1.00 95.00 88 PRO A CA 1
ATOM 675 C C . PRO A 1 88 ? 8.499 -0.031 -2.948 1.00 95.00 88 PRO A C 1
ATOM 677 O O . PRO A 1 88 ? 8.384 1.179 -3.177 1.00 95.00 88 PRO A O 1
ATOM 680 N N . ALA A 1 89 ? 7.938 -0.622 -1.891 1.00 97.06 89 ALA A N 1
ATOM 681 C CA . ALA A 1 89 ? 7.229 0.129 -0.864 1.00 97.06 89 ALA A CA 1
ATOM 682 C C . ALA A 1 89 ? 8.140 1.190 -0.223 1.00 97.06 89 ALA A C 1
ATOM 684 O O . ALA A 1 89 ? 9.341 0.973 -0.050 1.00 97.06 89 ALA A O 1
ATOM 685 N N . ARG A 1 90 ? 7.572 2.348 0.127 1.00 97.25 90 ARG A N 1
ATOM 686 C CA . ARG A 1 90 ? 8.313 3.474 0.721 1.00 97.25 90 ARG A CA 1
ATOM 687 C C . ARG A 1 90 ? 7.549 4.087 1.879 1.00 97.25 90 ARG A C 1
ATOM 689 O O . ARG A 1 90 ? 6.369 4.392 1.734 1.00 97.25 90 ARG A O 1
ATOM 696 N N . HIS A 1 91 ? 8.233 4.303 2.995 1.00 95.88 91 HIS A N 1
ATOM 697 C CA . HIS A 1 91 ? 7.682 4.982 4.160 1.00 95.88 91 HIS A CA 1
ATOM 698 C C . HIS A 1 91 ? 8.183 6.428 4.215 1.00 95.88 91 HIS A C 1
ATOM 700 O O . HIS A 1 91 ? 9.387 6.672 4.261 1.00 95.88 91 HIS A O 1
ATOM 706 N N . ASP A 1 92 ? 7.253 7.378 4.216 1.00 95.94 92 ASP A N 1
ATOM 707 C CA . ASP A 1 92 ? 7.516 8.769 4.564 1.00 95.94 92 ASP A CA 1
ATOM 708 C C . ASP A 1 92 ? 7.226 8.955 6.057 1.00 95.94 92 ASP A C 1
ATOM 710 O O . ASP A 1 92 ? 6.066 8.991 6.475 1.00 95.94 92 ASP A O 1
ATOM 714 N N . GLN A 1 93 ? 8.286 9.053 6.862 1.00 92.31 93 GLN A N 1
ATOM 715 C CA . GLN A 1 93 ? 8.178 9.209 8.315 1.00 92.31 93 GLN A CA 1
ATOM 716 C C . GLN A 1 93 ? 7.598 10.572 8.724 1.00 92.31 93 GLN A C 1
ATOM 718 O O . GLN A 1 93 ? 6.937 10.664 9.758 1.00 92.31 93 GLN A O 1
ATOM 723 N N . GLN A 1 94 ? 7.815 11.625 7.926 1.00 92.94 94 GLN A N 1
ATOM 724 C CA . GLN A 1 94 ? 7.301 12.964 8.219 1.00 92.94 94 GLN A CA 1
ATOM 725 C C . GLN A 1 94 ? 5.797 13.028 7.948 1.00 92.94 94 GLN A C 1
ATOM 727 O O . GLN A 1 94 ? 5.038 13.522 8.782 1.00 92.94 94 GLN A O 1
ATOM 732 N N . ALA A 1 95 ? 5.364 12.503 6.800 1.00 94.38 95 ALA A N 1
ATOM 733 C CA . ALA A 1 95 ? 3.954 12.421 6.433 1.00 94.38 95 ALA A CA 1
ATOM 734 C C . ALA A 1 95 ? 3.232 11.224 7.066 1.00 94.38 95 ALA A C 1
ATOM 736 O O . ALA A 1 95 ? 2.019 11.092 6.896 1.00 94.38 95 ALA A O 1
ATOM 737 N N . GLN A 1 96 ? 3.950 10.341 7.768 1.00 96.12 96 GLN A N 1
ATOM 738 C CA . GLN A 1 96 ? 3.378 9.170 8.436 1.00 96.12 96 GLN A CA 1
ATOM 739 C C . GLN A 1 96 ? 2.594 8.274 7.463 1.00 96.12 96 GLN A C 1
ATOM 741 O O . GLN A 1 96 ? 1.521 7.749 7.777 1.00 96.12 96 GLN A O 1
ATOM 746 N N . THR A 1 97 ? 3.128 8.158 6.243 1.00 97.75 97 THR A N 1
ATOM 747 C CA . THR A 1 97 ? 2.455 7.569 5.082 1.00 97.75 97 THR A CA 1
ATOM 748 C C . THR A 1 97 ? 3.316 6.475 4.460 1.00 97.75 97 THR A C 1
ATOM 750 O O . THR A 1 97 ? 4.466 6.710 4.090 1.00 97.75 97 THR A O 1
ATOM 753 N N . LEU A 1 98 ? 2.747 5.285 4.282 1.00 98.38 98 LEU A N 1
ATOM 754 C CA . LEU A 1 98 ? 3.345 4.205 3.494 1.00 98.38 98 LEU A CA 1
ATOM 755 C C . LEU A 1 98 ? 2.796 4.254 2.065 1.00 98.38 98 LEU A C 1
ATOM 757 O O . LEU A 1 98 ? 1.591 4.355 1.865 1.00 98.38 98 LEU A O 1
ATOM 761 N N . THR A 1 99 ? 3.658 4.167 1.057 1.00 98.50 99 THR A N 1
ATOM 762 C CA . THR A 1 99 ? 3.243 4.066 -0.349 1.00 98.50 99 THR A CA 1
ATOM 763 C C . THR A 1 99 ? 3.576 2.686 -0.897 1.00 98.50 99 THR A C 1
ATOM 765 O O . THR A 1 99 ? 4.724 2.251 -0.796 1.00 98.50 99 THR A O 1
ATOM 768 N N . LEU A 1 100 ? 2.580 2.022 -1.481 1.00 98.25 100 LEU A N 1
ATOM 769 C CA . LEU A 1 100 ? 2.653 0.713 -2.127 1.00 98.25 100 LEU A CA 1
ATOM 770 C C . LEU A 1 100 ? 2.276 0.835 -3.607 1.00 98.25 100 LEU A C 1
ATOM 772 O O . LEU A 1 100 ? 1.520 1.729 -3.993 1.00 98.25 100 LEU A O 1
ATOM 776 N N . TYR A 1 101 ? 2.757 -0.102 -4.419 1.00 97.25 101 TYR A N 1
ATOM 777 C CA . TYR A 1 101 ? 2.379 -0.214 -5.823 1.00 97.25 101 TYR A CA 1
ATOM 778 C C . TYR A 1 101 ? 2.002 -1.655 -6.144 1.00 97.25 101 TYR A C 1
ATOM 780 O O . TYR A 1 101 ? 2.739 -2.577 -5.795 1.00 97.25 101 TYR A O 1
ATOM 788 N N . TYR A 1 102 ? 0.876 -1.838 -6.831 1.00 96.75 102 TYR A N 1
ATOM 789 C CA . TYR A 1 102 ? 0.434 -3.138 -7.332 1.00 96.75 102 TYR A CA 1
ATOM 790 C C . TYR A 1 102 ? 0.140 -3.081 -8.833 1.00 96.75 102 TYR A C 1
ATOM 792 O O . TYR A 1 102 ? -0.178 -2.009 -9.359 1.00 96.75 102 TYR A O 1
ATOM 800 N N . PRO A 1 103 ? 0.210 -4.224 -9.540 1.00 96.00 103 PRO A N 1
ATOM 801 C CA . PRO A 1 103 ? -0.308 -4.307 -10.897 1.00 96.00 103 PRO A CA 1
ATOM 802 C C . PRO A 1 103 ? -1.805 -3.987 -10.910 1.00 96.00 103 PRO A C 1
ATOM 804 O O . PRO A 1 103 ? -2.533 -4.382 -9.995 1.00 96.00 103 PRO A O 1
ATOM 807 N N . LEU A 1 104 ? -2.293 -3.341 -11.971 1.00 95.19 104 LEU A N 1
ATOM 808 C CA . LEU A 1 104 ? -3.723 -3.045 -12.126 1.00 95.19 104 LEU A CA 1
ATOM 809 C C . LEU A 1 104 ? -4.607 -4.301 -12.037 1.00 95.19 104 LEU A C 1
ATOM 811 O O . LEU A 1 104 ? -5.718 -4.244 -11.512 1.00 95.19 104 LEU A O 1
ATOM 815 N N . SER A 1 105 ? -4.098 -5.458 -12.468 1.00 95.19 105 SER A N 1
ATOM 816 C CA . SER A 1 105 ? -4.806 -6.741 -12.384 1.00 95.19 105 SER A CA 1
ATOM 817 C C . SER A 1 105 ? -5.154 -7.176 -10.953 1.00 95.19 105 SER A C 1
ATOM 819 O O . SER A 1 105 ? -6.026 -8.022 -10.776 1.00 95.19 105 SER A O 1
ATOM 821 N N . TYR A 1 106 ? -4.519 -6.602 -9.924 1.00 95.88 106 TYR A N 1
ATOM 822 C CA . TYR A 1 106 ? -4.785 -6.935 -8.519 1.00 95.88 106 TYR A CA 1
ATOM 823 C C . TYR A 1 106 ? -5.920 -6.110 -7.908 1.00 95.88 106 TYR A C 1
ATOM 825 O O . TYR A 1 106 ? -6.350 -6.406 -6.795 1.00 95.88 106 TYR A O 1
ATOM 833 N N . LEU A 1 107 ? -6.441 -5.108 -8.622 1.00 95.88 107 LEU A N 1
ATOM 834 C CA . LEU A 1 107 ? -7.494 -4.226 -8.121 1.00 95.88 107 LEU A CA 1
ATOM 835 C C . LEU A 1 107 ? -8.716 -4.994 -7.604 1.00 95.88 107 LEU A C 1
ATOM 837 O O . LEU A 1 107 ? -9.193 -4.725 -6.504 1.00 95.88 107 LEU A O 1
ATOM 841 N N . GLN A 1 108 ? -9.209 -5.955 -8.386 1.00 95.69 108 GLN A N 1
ATOM 842 C CA . GLN A 1 108 ? -10.403 -6.726 -8.030 1.00 95.69 108 GLN A CA 1
ATOM 843 C C . GLN A 1 108 ? -10.150 -7.633 -6.819 1.00 95.69 108 GLN A C 1
ATOM 845 O O . GLN A 1 108 ? -10.997 -7.752 -5.941 1.00 95.69 108 GLN A O 1
ATOM 850 N N . ALA A 1 109 ? -8.956 -8.226 -6.727 1.00 96.12 109 ALA A N 1
ATOM 851 C CA . ALA A 1 109 ? -8.584 -9.038 -5.572 1.00 96.12 109 ALA A CA 1
ATOM 852 C C . ALA A 1 109 ? -8.480 -8.189 -4.296 1.00 96.12 109 ALA A C 1
ATOM 854 O O . ALA A 1 109 ? -8.949 -8.607 -3.241 1.00 96.12 109 ALA A O 1
ATOM 855 N N . LEU A 1 110 ? -7.900 -6.988 -4.389 1.00 96.19 110 LEU A N 1
ATOM 856 C CA . LEU A 1 110 ? -7.735 -6.109 -3.235 1.00 96.19 110 LEU A CA 1
ATOM 857 C C . LEU A 1 110 ? -9.061 -5.500 -2.763 1.00 96.19 110 LEU A C 1
ATOM 859 O O . LEU A 1 110 ? -9.311 -5.439 -1.564 1.00 96.19 110 LEU A O 1
ATOM 863 N N . THR A 1 111 ? -9.914 -5.058 -3.685 1.00 95.00 111 THR A N 1
ATOM 864 C CA . THR A 1 111 ? -11.247 -4.533 -3.339 1.00 95.00 111 THR A CA 1
ATOM 865 C C . THR A 1 111 ? -12.118 -5.619 -2.719 1.00 95.00 111 THR A C 1
ATOM 867 O O . THR A 1 111 ? -12.639 -5.409 -1.628 1.00 95.00 111 THR A O 1
ATOM 870 N N . GLY A 1 112 ? -12.158 -6.815 -3.316 1.00 95.56 112 GLY A N 1
ATOM 871 C CA . GLY A 1 112 ? -12.855 -7.961 -2.732 1.00 95.56 112 GLY A CA 1
ATOM 872 C C . GLY A 1 112 ? -12.314 -8.369 -1.356 1.00 95.56 112 GLY A C 1
ATOM 873 O O . GLY A 1 112 ? -13.090 -8.758 -0.488 1.00 95.56 112 GLY A O 1
ATOM 874 N N . LEU A 1 113 ? -11.002 -8.234 -1.120 1.00 95.38 113 LEU A N 1
ATOM 875 C CA . LEU A 1 113 ? -10.410 -8.440 0.203 1.00 95.38 113 LEU A CA 1
ATOM 876 C C . LEU A 1 113 ? -10.938 -7.423 1.219 1.00 95.38 113 LEU A C 1
ATOM 878 O O . LEU A 1 113 ? -11.329 -7.832 2.301 1.00 95.38 113 LEU A O 1
ATOM 882 N N . LEU A 1 114 ? -10.967 -6.130 0.877 1.00 95.44 114 LEU A N 1
ATOM 883 C CA . LEU A 1 114 ? -11.376 -5.046 1.785 1.00 95.44 114 LEU A CA 1
ATOM 884 C C . LEU A 1 114 ? -12.890 -4.974 2.035 1.00 95.44 114 LEU A C 1
ATOM 886 O O . LEU A 1 114 ? -13.318 -4.394 3.032 1.00 95.44 114 LEU A O 1
ATOM 890 N N . GLU A 1 115 ? -13.695 -5.517 1.125 1.00 93.88 115 GLU A N 1
ATOM 891 C CA . GLU A 1 115 ? -15.143 -5.701 1.291 1.00 93.88 115 GLU A CA 1
ATOM 892 C C . GLU A 1 115 ? -15.485 -6.963 2.102 1.00 93.88 115 GLU A C 1
ATOM 894 O O . GLU A 1 115 ? -16.629 -7.145 2.527 1.00 93.88 115 GLU A O 1
ATOM 899 N N . GLY A 1 116 ? -14.498 -7.836 2.316 1.00 91.50 116 GLY A N 1
ATOM 900 C CA . GLY A 1 116 ? -14.634 -9.056 3.093 1.00 91.50 116 GLY A CA 1
ATOM 901 C C . GLY A 1 116 ? -14.862 -8.807 4.591 1.00 91.50 116 GLY A C 1
ATOM 902 O O . GLY A 1 116 ? -14.688 -7.699 5.103 1.00 91.50 116 GLY A O 1
ATOM 903 N N . PRO A 1 117 ? -15.285 -9.843 5.335 1.00 89.50 117 PRO A N 1
ATOM 904 C CA . PRO A 1 117 ? -15.479 -9.738 6.773 1.00 89.50 117 PRO A CA 1
ATOM 905 C C . PRO A 1 117 ? -14.147 -9.747 7.536 1.00 89.50 117 PRO A C 1
ATOM 907 O O . PRO A 1 117 ? -13.187 -10.412 7.150 1.00 89.50 117 PRO A O 1
ATOM 910 N N . GLY A 1 118 ? -14.159 -9.128 8.717 1.00 88.69 118 GLY A N 1
ATOM 911 C CA . GLY A 1 118 ? -13.045 -9.155 9.665 1.00 88.69 118 GLY A CA 1
ATOM 912 C C . GLY A 1 118 ? -12.154 -7.915 9.591 1.00 88.69 118 GLY A C 1
ATOM 913 O O . GLY A 1 118 ? -12.405 -6.999 8.809 1.00 88.69 118 GLY A O 1
ATOM 914 N N . PRO A 1 119 ? -11.143 -7.831 10.468 1.00 93.62 119 PRO A N 1
ATOM 915 C CA . PRO A 1 119 ? -10.176 -6.755 10.396 1.00 93.62 119 PRO A CA 1
ATOM 916 C C . PRO A 1 119 ? -9.220 -6.979 9.218 1.00 93.62 119 PRO A C 1
ATOM 918 O O . PRO A 1 119 ? -8.818 -8.105 8.910 1.00 93.62 119 PRO A O 1
ATOM 921 N N . HIS A 1 120 ? -8.834 -5.870 8.597 1.00 96.62 120 HIS A N 1
ATOM 922 C CA . HIS A 1 120 ? -7.865 -5.828 7.512 1.00 96.62 120 HIS A CA 1
ATOM 923 C C . HIS A 1 120 ? -6.615 -5.108 7.988 1.00 96.62 120 HIS A C 1
ATOM 925 O O . HIS A 1 120 ? -6.695 -4.166 8.785 1.00 96.62 120 HIS A O 1
ATOM 931 N N . PHE A 1 121 ? -5.464 -5.525 7.479 1.00 97.00 121 PHE A N 1
ATOM 932 C CA . PHE A 1 121 ? -4.186 -4.973 7.895 1.00 97.00 121 PHE A CA 1
ATOM 933 C C . PHE A 1 121 ? -3.298 -4.683 6.697 1.00 97.00 121 PHE A C 1
ATOM 935 O O . PHE A 1 121 ? -3.344 -5.388 5.690 1.00 97.00 121 PHE A O 1
ATOM 942 N N . VAL A 1 122 ? -2.462 -3.659 6.840 1.00 97.44 122 VAL A N 1
ATOM 943 C CA . VAL A 1 122 ? -1.303 -3.432 5.978 1.00 97.44 122 VAL A CA 1
ATOM 944 C C . VAL A 1 122 ? -0.050 -3.733 6.782 1.00 97.44 122 VAL A C 1
ATOM 946 O O . VAL A 1 122 ? 0.135 -3.178 7.867 1.00 97.44 122 VAL A O 1
ATOM 949 N N . GLN A 1 123 ? 0.824 -4.571 6.235 1.00 96.12 123 GLN A N 1
ATOM 950 C CA . GLN A 1 123 ? 2.138 -4.864 6.797 1.00 96.12 123 GLN A CA 1
ATOM 951 C C . GLN A 1 123 ? 3.232 -4.405 5.831 1.00 96.12 123 GLN A C 1
ATOM 953 O O . GLN A 1 123 ? 3.122 -4.605 4.625 1.00 96.12 123 GLN A O 1
ATOM 958 N N . ALA A 1 124 ? 4.318 -3.842 6.365 1.00 96.31 124 ALA A N 1
ATOM 959 C CA . ALA A 1 124 ? 5.578 -3.691 5.643 1.00 96.31 124 ALA A CA 1
ATOM 960 C C . ALA A 1 124 ? 6.777 -4.040 6.536 1.00 96.31 124 ALA A C 1
ATOM 962 O O . ALA A 1 124 ? 6.763 -3.772 7.737 1.00 96.31 124 ALA A O 1
ATOM 963 N N . ARG A 1 125 ? 7.816 -4.641 5.953 1.00 95.25 125 ARG A N 1
ATOM 964 C CA . ARG A 1 125 ? 9.082 -4.989 6.610 1.00 95.25 125 ARG A CA 1
ATOM 965 C C . ARG A 1 125 ? 10.245 -4.514 5.746 1.00 95.25 125 ARG A C 1
ATOM 967 O O . ARG A 1 125 ? 10.359 -4.935 4.595 1.00 95.25 125 ARG A O 1
ATOM 974 N N . PHE A 1 126 ? 11.090 -3.659 6.313 1.00 94.88 126 PHE A N 1
ATOM 975 C CA . PHE A 1 126 ? 12.288 -3.111 5.681 1.00 94.88 126 PHE A CA 1
ATOM 976 C C . PHE A 1 126 ? 13.522 -3.746 6.326 1.00 94.88 126 PHE A C 1
ATOM 978 O O . PHE A 1 126 ? 13.775 -3.550 7.514 1.00 94.88 126 PHE A O 1
ATOM 985 N N . TYR A 1 127 ? 14.260 -4.533 5.549 1.00 94.50 127 TYR A N 1
ATOM 986 C CA . TYR A 1 127 ? 15.473 -5.221 5.989 1.00 94.50 127 TYR A CA 1
ATOM 987 C C . TYR A 1 127 ? 16.713 -4.379 5.675 1.00 94.50 127 TYR A C 1
ATOM 989 O O . TYR A 1 127 ? 16.751 -3.653 4.676 1.00 94.50 127 TYR A O 1
ATOM 997 N N . GLY A 1 128 ? 17.763 -4.509 6.484 1.00 92.88 128 GLY A N 1
ATOM 998 C CA . GLY A 1 128 ? 19.017 -3.768 6.326 1.00 92.88 128 GLY A CA 1
ATOM 999 C C . GLY A 1 128 ? 19.758 -4.076 5.021 1.00 92.88 128 GLY A C 1
ATOM 1000 O O . GLY A 1 128 ? 20.554 -3.264 4.555 1.00 92.88 128 GLY A O 1
ATOM 1001 N N . ASN A 1 129 ? 19.460 -5.213 4.384 1.00 92.38 129 ASN A N 1
ATOM 1002 C CA . ASN A 1 129 ? 19.991 -5.577 3.068 1.00 92.38 129 ASN A CA 1
ATOM 1003 C C . ASN A 1 129 ? 19.229 -4.952 1.879 1.00 92.38 129 ASN A C 1
ATOM 1005 O O . ASN A 1 129 ? 19.529 -5.271 0.730 1.00 92.38 129 ASN A O 1
ATOM 1009 N N . GLY A 1 130 ? 18.236 -4.094 2.135 1.00 92.75 130 GLY A N 1
ATOM 1010 C CA . GLY A 1 130 ? 17.419 -3.443 1.109 1.00 92.75 130 GLY A CA 1
ATOM 1011 C C . GLY A 1 130 ? 16.216 -4.261 0.632 1.00 92.75 130 GLY A C 1
ATOM 1012 O O . GLY A 1 130 ? 15.439 -3.770 -0.189 1.00 92.75 130 GLY A O 1
ATOM 1013 N N . THR A 1 131 ? 16.016 -5.478 1.146 1.00 93.75 131 THR A N 1
ATOM 1014 C CA . THR A 1 131 ? 14.788 -6.241 0.901 1.00 93.75 131 THR A CA 1
ATOM 1015 C C . THR A 1 131 ? 13.616 -5.529 1.560 1.00 93.75 131 THR A C 1
ATOM 1017 O O . THR A 1 131 ? 13.676 -5.143 2.728 1.00 93.75 131 THR A O 1
ATOM 1020 N N . VAL A 1 132 ? 12.522 -5.385 0.817 1.00 94.44 132 VAL A N 1
ATOM 1021 C CA . VAL A 1 132 ? 11.270 -4.838 1.334 1.00 94.44 132 VAL A CA 1
ATOM 1022 C C . VAL A 1 132 ? 10.161 -5.833 1.053 1.00 94.44 132 VAL A C 1
ATOM 1024 O O . VAL A 1 132 ? 9.973 -6.251 -0.089 1.00 94.44 132 VAL A O 1
ATOM 1027 N N . TRP A 1 133 ? 9.420 -6.202 2.095 1.00 94.00 133 TRP A N 1
ATOM 1028 C CA . TRP A 1 133 ? 8.165 -6.929 1.949 1.00 94.00 133 TRP A CA 1
ATOM 1029 C C . TRP A 1 133 ? 7.002 -6.036 2.355 1.00 94.00 133 TRP A C 1
ATOM 1031 O O . TRP A 1 133 ? 7.110 -5.335 3.357 1.00 94.00 133 TRP A O 1
ATOM 1041 N N . ALA A 1 134 ? 5.910 -6.050 1.593 1.00 96.12 134 ALA A N 1
ATOM 1042 C CA . ALA A 1 134 ? 4.693 -5.344 1.955 1.00 96.12 134 ALA A CA 1
ATOM 1043 C C . ALA A 1 134 ? 3.455 -6.051 1.404 1.00 96.12 134 ALA A C 1
ATOM 1045 O O . ALA A 1 134 ? 3.439 -6.501 0.256 1.00 96.12 134 ALA A O 1
ATOM 1046 N N . ASP A 1 135 ? 2.415 -6.115 2.222 1.00 96.38 135 ASP A N 1
ATOM 1047 C CA . ASP A 1 135 ? 1.195 -6.846 1.921 1.00 96.38 135 ASP A CA 1
ATOM 1048 C C . ASP A 1 135 ? -0.039 -6.194 2.549 1.00 96.38 135 ASP A C 1
ATOM 1050 O O . ASP A 1 135 ? 0.050 -5.314 3.413 1.00 96.38 135 ASP A O 1
ATOM 1054 N N . ILE A 1 136 ? -1.195 -6.636 2.058 1.00 97.12 136 ILE A N 1
ATOM 1055 C CA . ILE A 1 136 ? -2.507 -6.343 2.619 1.00 97.12 136 ILE A CA 1
ATOM 1056 C C . ILE A 1 136 ? -3.196 -7.685 2.801 1.00 97.12 136 ILE A C 1
ATOM 1058 O O . ILE A 1 136 ? -3.247 -8.486 1.865 1.00 97.12 136 ILE A O 1
ATOM 1062 N N . HIS A 1 137 ? -3.711 -7.934 3.996 1.00 95.81 137 HIS A N 1
ATOM 1063 C CA . HIS A 1 137 ? -4.351 -9.199 4.325 1.00 95.81 137 HIS A CA 1
ATOM 1064 C C . HIS A 1 137 ? -5.573 -8.995 5.217 1.00 95.81 137 HIS A C 1
ATOM 1066 O O . HIS A 1 137 ? -5.703 -7.999 5.932 1.00 95.81 137 HIS A O 1
ATOM 1072 N N . ALA A 1 138 ? -6.469 -9.974 5.155 1.00 92.38 138 ALA A N 1
ATOM 1073 C CA . ALA A 1 138 ? -7.600 -10.126 6.052 1.00 92.38 138 ALA A CA 1
ATOM 1074 C C . ALA A 1 138 ? -7.338 -11.322 6.968 1.00 92.38 138 ALA A C 1
ATOM 1076 O O . ALA A 1 138 ? -6.716 -12.303 6.552 1.00 92.38 138 ALA A O 1
ATOM 1077 N N . GLY A 1 139 ? -7.856 -11.284 8.188 1.00 76.94 139 GLY A N 1
ATOM 1078 C CA . GLY A 1 139 ? -7.897 -12.485 9.008 1.00 76.94 139 GLY A CA 1
ATOM 1079 C C . GLY A 1 139 ? -8.330 -12.220 10.440 1.00 76.94 139 GLY A C 1
ATOM 1080 O O . GLY A 1 139 ? -8.164 -11.109 10.947 1.00 76.94 139 GLY A O 1
ATOM 1081 N N . PRO A 1 140 ? -8.858 -13.238 11.135 1.00 61.62 140 PRO A N 1
ATOM 1082 C CA . PRO A 1 140 ? -8.877 -13.207 12.583 1.00 61.62 140 PRO A CA 1
ATOM 1083 C C . PRO A 1 140 ? -7.427 -13.315 13.061 1.00 61.62 140 PRO A C 1
ATOM 1085 O O . PRO A 1 140 ? -6.822 -14.382 13.011 1.00 61.62 140 PRO A O 1
ATOM 1088 N N . VAL A 1 141 ? -6.860 -12.196 13.498 1.00 60.81 141 VAL A N 1
ATOM 1089 C CA . VAL A 1 141 ? -5.556 -12.184 14.159 1.00 60.81 141 VAL A CA 1
ATOM 1090 C C . VAL A 1 141 ? -5.810 -12.322 15.652 1.00 60.81 141 VAL A C 1
ATOM 1092 O O . VAL A 1 141 ? -6.483 -11.482 16.254 1.00 60.81 141 VAL A O 1
ATOM 1095 N N . SER A 1 142 ? -5.297 -13.385 16.266 1.00 54.91 142 SER A N 1
ATOM 1096 C CA . SER A 1 142 ? -5.174 -13.418 17.720 1.00 54.91 142 SER A CA 1
ATOM 1097 C C . SER A 1 142 ? -4.067 -12.445 18.100 1.00 54.91 142 SER A C 1
ATOM 1099 O O . SER A 1 142 ? -2.896 -12.724 17.869 1.00 54.91 142 SER A O 1
ATOM 1101 N N . VAL A 1 143 ? -4.438 -11.286 18.640 1.00 46.97 143 VAL A N 1
ATOM 1102 C CA . VAL A 1 143 ? -3.475 -10.392 19.288 1.00 46.97 143 VAL A CA 1
ATOM 1103 C C . VAL A 1 143 ? -3.094 -11.064 20.615 1.00 46.97 143 VAL A C 1
ATOM 1105 O O . VAL A 1 143 ? -4.002 -11.268 21.426 1.00 46.97 143 VAL A O 1
ATOM 1108 N N . PRO A 1 144 ? -1.837 -11.498 20.824 1.00 49.44 144 PRO A N 1
ATOM 1109 C CA . PRO A 1 144 ? -1.418 -12.035 22.115 1.00 49.44 144 PRO A CA 1
ATOM 1110 C C . PRO A 1 144 ? -1.402 -10.956 23.206 1.00 49.44 144 PRO A C 1
ATOM 1112 O O . PRO A 1 144 ? -1.174 -9.766 22.878 1.00 49.44 144 PRO A O 1
#

Nearest PDB structures (foldseek):
  1wdt-assembly1_A  TM=5.527E-01  e=4.287E+00  Thermus thermophilus
  7ojf-assembly1_D  TM=2.075E-01  e=3.416E+00  Escherichia coli BW25113

Secondary structure (DSSP, 8-state):
-PPPP-PPTTGGGSPP-TT----S--EEEEEEEEEEEEEEEEEEEEETTEEEEEEEEEEEEEEEE-STT----EEEEEEE-SSSPPPPPEEETTTTEEEEEEEGGGHHHHHHHHTSSS-EEEEEEE-TTS-EEEEEEE------

Mean predicted aligned error: 5.85 Å

Radius of gyration: 17.52 Å; Cα contacts (8 Å, |Δi|>4): 247; chains: 1; bounding box: 36×43×56 Å

Solvent-accessible surface area (backbone atoms only — not comparable to full-atom values): 8926 Å² total; per-residue (Å²): 135,79,77,73,82,76,79,58,88,77,53,88,78,54,75,83,70,87,78,68,74,78,79,60,89,48,57,70,48,43,30,42,56,75,48,75,52,77,48,82,49,75,48,76,47,84,53,98,91,45,77,49,78,52,74,49,42,37,40,41,35,38,40,46,43,77,48,88,94,46,68,49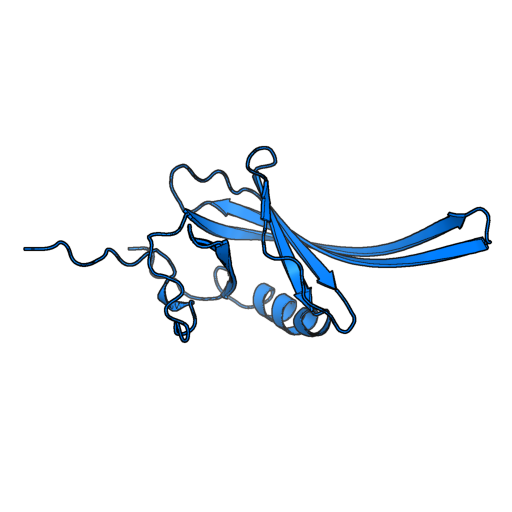,42,34,38,39,36,40,45,46,81,81,91,74,87,71,67,76,71,45,75,41,79,88,76,16,31,36,38,41,59,44,55,46,87,46,49,65,60,53,52,54,54,72,73,43,83,71,56,36,34,39,41,36,36,44,32,93,88,71,49,71,49,72,54,74,53,66,48,93,72,84,80,130

Foldseek 3Di:
DDPDPPDDAPNVVDDDPPPCPCVDAWDKWKWWFPDKDKDWDKDWDQDPVGIDIDTWIKMKTAGDTPDPPQLQGIEIETEDEDDDDDDAWDADSVVSYIYYYDHNVCVVVVVVQVVDDAIKMWMWTQDPVRDIDIDIHGDPGDDD

pLDDT: mean 89.53, std 13.22, range [35.84, 98.56]